Protein AF-A0A7K7KH76-F1 (afdb_monomer)

Mean predicted aligned error: 12.91 Å

Foldseek 3Di:
DLLVLQVVLQVCVVLVNQDDPDDADEDEDDPPDDPVRVVVVLVVVCVNNVHPDHPYDYDDDDDPDDDDDDPPPDPADPVHGDDPPPDDPPDDDDDPFDDDLVVLVVQLVCVVPVVSVVVCVVPDPPVRSVVSNVRSVVRSSDHCNPVPD

Nearest PDB structures (foldseek):
  3a44-assembly2_C  TM=3.968E-01  e=5.097E+00  Thermococcus kodakarensis KOD1
  6vw9-assembly1_B-2  TM=3.046E-01  e=3.979E+00  Caenorhabditis elegans

Structure (mmCIF, N/CA/C/O backbone):
data_AF-A0A7K7KH76-F1
#
_entry.id   AF-A0A7K7KH76-F1
#
loop_
_atom_site.group_PDB
_atom_site.id
_atom_site.type_symbol
_atom_site.label_atom_id
_atom_site.label_alt_id
_atom_site.label_comp_id
_atom_site.label_asym_id
_atom_site.label_entity_id
_atom_site.label_seq_id
_atom_site.pdbx_PDB_ins_code
_atom_site.Cartn_x
_atom_site.Cartn_y
_atom_site.Cartn_z
_atom_site.occupancy
_atom_site.B_iso_or_equiv
_atom_site.auth_seq_id
_atom_site.auth_comp_id
_atom_site.auth_asym_id
_atom_site.auth_atom_id
_atom_site.pdbx_PDB_model_num
ATOM 1 N N . GLY A 1 1 ? 9.527 5.572 5.227 1.00 70.75 1 GLY A N 1
ATOM 2 C CA . GLY A 1 1 ? 10.885 5.403 4.680 1.00 70.75 1 GLY A CA 1
ATOM 3 C C . GLY A 1 1 ? 10.821 4.528 3.451 1.00 70.75 1 GLY A C 1
ATOM 4 O O . GLY A 1 1 ? 10.738 5.068 2.359 1.00 70.75 1 GLY A O 1
ATOM 5 N N . ARG A 1 2 ? 10.735 3.201 3.637 1.00 77.12 2 ARG A N 1
ATOM 6 C CA . ARG A 1 2 ? 10.661 2.203 2.546 1.00 77.12 2 ARG A CA 1
ATOM 7 C C . ARG A 1 2 ? 9.631 2.534 1.469 1.00 77.12 2 ARG A C 1
ATOM 9 O O . ARG A 1 2 ? 10.006 2.666 0.319 1.00 77.12 2 ARG A O 1
ATOM 16 N N . ILE A 1 3 ? 8.373 2.751 1.859 1.00 79.75 3 ILE A N 1
ATOM 17 C CA . ILE A 1 3 ? 7.274 3.047 0.922 1.00 79.75 3 ILE A CA 1
ATOM 18 C C . ILE A 1 3 ? 7.551 4.310 0.089 1.00 79.75 3 ILE A C 1
ATOM 20 O O . ILE A 1 3 ? 7.387 4.297 -1.122 1.00 79.75 3 ILE A O 1
ATOM 24 N N . ALA A 1 4 ? 8.019 5.393 0.719 1.00 73.50 4 ALA A N 1
ATOM 25 C CA . ALA A 1 4 ? 8.328 6.638 0.013 1.00 73.50 4 ALA A CA 1
ATOM 26 C C . ALA A 1 4 ? 9.476 6.459 -0.996 1.00 73.50 4 ALA A C 1
ATOM 28 O O . ALA A 1 4 ? 9.390 6.953 -2.115 1.00 73.50 4 ALA A O 1
ATOM 29 N N . CYS A 1 5 ? 10.516 5.708 -0.617 1.00 75.06 5 CYS A N 1
ATOM 30 C CA . CYS A 1 5 ? 11.624 5.364 -1.509 1.00 75.06 5 CYS A CA 1
ATOM 31 C C . CYS A 1 5 ? 11.150 4.484 -2.679 1.00 75.06 5 CYS A C 1
ATOM 33 O O . CYS A 1 5 ? 11.418 4.797 -3.836 1.00 75.06 5 CYS A O 1
ATOM 35 N N . ALA A 1 6 ? 10.366 3.440 -2.393 1.00 76.50 6 ALA A N 1
ATOM 36 C CA . ALA A 1 6 ? 9.805 2.551 -3.405 1.00 76.50 6 ALA A CA 1
ATOM 37 C C . ALA A 1 6 ? 8.895 3.288 -4.399 1.00 76.50 6 ALA A C 1
ATOM 39 O O . ALA A 1 6 ? 8.934 2.983 -5.586 1.00 76.50 6 ALA A O 1
ATOM 40 N N . ASN A 1 7 ? 8.131 4.286 -3.942 1.00 79.19 7 ASN A N 1
ATOM 41 C CA . ASN A 1 7 ? 7.295 5.117 -4.806 1.00 79.19 7 ASN A CA 1
ATOM 42 C C . ASN A 1 7 ? 8.132 5.934 -5.805 1.00 79.19 7 ASN A C 1
ATOM 44 O O . ASN A 1 7 ? 7.846 5.914 -6.996 1.00 79.19 7 ASN A O 1
ATOM 48 N N . VAL A 1 8 ? 9.204 6.591 -5.346 1.00 74.38 8 VAL A N 1
ATOM 49 C CA . VAL A 1 8 ? 10.104 7.352 -6.236 1.00 74.38 8 VAL A CA 1
ATOM 50 C C . VAL A 1 8 ? 10.807 6.430 -7.235 1.00 74.38 8 VAL A C 1
ATOM 52 O O . VAL A 1 8 ? 10.883 6.746 -8.419 1.00 74.38 8 VAL A O 1
ATOM 55 N N . LEU A 1 9 ? 11.286 5.269 -6.781 1.00 73.88 9 LEU A N 1
ATOM 56 C CA . LEU A 1 9 ? 11.947 4.297 -7.655 1.00 73.88 9 LEU A CA 1
ATOM 57 C C . LEU A 1 9 ? 10.975 3.629 -8.639 1.00 73.88 9 LEU A C 1
ATOM 59 O O . LEU A 1 9 ? 11.393 3.228 -9.721 1.00 73.88 9 LEU A O 1
ATOM 63 N N . SER A 1 10 ? 9.685 3.526 -8.305 1.00 75.81 10 SER A N 1
ATOM 64 C CA . SER A 1 10 ? 8.693 2.921 -9.197 1.00 75.81 10 SER A CA 1
ATOM 65 C C . SER A 1 10 ? 8.520 3.688 -10.509 1.00 75.81 10 SER A C 1
ATOM 67 O O . SER A 1 10 ? 8.374 3.046 -11.546 1.00 75.81 10 SER A O 1
ATOM 69 N N . ASP A 1 11 ? 8.649 5.020 -10.489 1.00 76.25 11 ASP A N 1
ATOM 70 C CA . ASP A 1 11 ? 8.619 5.853 -11.697 1.00 76.25 11 ASP A CA 1
ATOM 71 C C . ASP A 1 11 ? 9.835 5.593 -12.602 1.00 76.25 11 ASP A C 1
ATOM 73 O O . ASP A 1 11 ? 9.712 5.609 -13.824 1.00 76.25 11 ASP A O 1
ATOM 77 N N . LEU A 1 12 ? 11.012 5.334 -12.015 1.00 71.06 12 LEU A N 1
ATOM 78 C CA . LEU A 1 12 ? 12.220 4.983 -12.771 1.00 71.06 12 LEU A CA 1
ATOM 79 C C . LEU A 1 12 ? 12.087 3.594 -13.405 1.00 71.06 12 LEU A C 1
ATOM 81 O O . LEU A 1 12 ? 12.349 3.436 -14.597 1.00 71.06 12 LEU A O 1
ATOM 85 N N . TYR A 1 13 ? 11.603 2.610 -12.640 1.00 73.88 13 TYR A N 1
ATOM 86 C CA . TYR A 1 13 ? 11.372 1.259 -13.154 1.00 73.88 13 TYR A CA 1
ATOM 87 C C . TYR A 1 13 ? 10.281 1.217 -14.229 1.00 73.88 13 TYR A C 1
ATOM 89 O O . TYR A 1 13 ? 10.409 0.461 -15.184 1.00 73.88 13 TYR A O 1
ATOM 97 N N . ALA A 1 14 ? 9.241 2.051 -14.131 1.00 70.75 14 ALA A N 1
ATOM 98 C CA . ALA A 1 14 ? 8.211 2.164 -15.168 1.00 70.75 14 ALA A CA 1
ATOM 99 C C . ALA A 1 14 ? 8.762 2.694 -16.504 1.00 70.75 14 ALA A C 1
ATOM 101 O O . ALA A 1 14 ? 8.190 2.430 -17.558 1.00 70.75 14 ALA A O 1
ATOM 102 N N . MET A 1 15 ? 9.884 3.412 -16.461 1.00 73.44 15 MET A N 1
ATOM 103 C CA . MET A 1 15 ? 10.623 3.841 -17.644 1.00 73.44 15 MET A CA 1
ATOM 104 C C . MET A 1 15 ? 11.665 2.799 -18.083 1.00 73.44 15 MET A C 1
ATOM 106 O O . MET A 1 15 ? 12.455 3.098 -18.960 1.00 73.44 15 MET A O 1
ATOM 110 N N . GLY A 1 16 ? 11.740 1.605 -17.486 1.00 66.56 16 GLY A N 1
ATOM 111 C CA . GLY A 1 16 ? 12.758 0.599 -17.825 1.00 66.56 16 GLY A CA 1
ATOM 112 C C . GLY A 1 16 ? 14.173 0.942 -17.338 1.00 66.56 16 GLY A C 1
ATOM 113 O O . GLY A 1 16 ? 15.153 0.388 -17.828 1.00 66.56 16 GLY A O 1
ATOM 114 N N . VAL A 1 17 ? 14.312 1.874 -16.387 1.00 72.38 17 VAL A N 1
ATOM 115 C CA . VAL A 1 17 ? 15.603 2.205 -15.767 1.00 72.38 17 VAL A CA 1
ATOM 116 C C . VAL A 1 17 ? 15.796 1.331 -14.531 1.00 72.38 17 VAL A C 1
ATOM 118 O O . VAL A 1 17 ? 15.119 1.518 -13.522 1.00 72.38 17 VAL A O 1
ATOM 121 N N . THR A 1 18 ? 16.719 0.372 -14.599 1.00 72.06 18 THR A N 1
ATOM 122 C CA . THR A 1 18 ? 16.935 -0.645 -13.551 1.00 72.06 18 THR A CA 1
ATOM 123 C C . THR A 1 18 ? 17.993 -0.259 -12.513 1.00 72.06 18 THR A C 1
ATOM 125 O O . THR A 1 18 ? 17.983 -0.796 -11.399 1.00 72.06 18 THR A O 1
ATOM 128 N N . GLU A 1 19 ? 18.860 0.703 -12.836 1.00 67.44 19 GLU A N 1
ATOM 129 C CA . GLU A 1 19 ? 19.937 1.196 -11.974 1.00 67.44 19 GLU A CA 1
ATOM 130 C C . GLU A 1 19 ? 19.748 2.682 -11.639 1.00 67.44 19 GLU A C 1
ATOM 132 O O . GLU A 1 19 ? 19.359 3.490 -12.479 1.00 67.44 19 GLU A O 1
ATOM 137 N N . CYS A 1 20 ? 19.999 3.042 -10.379 1.00 66.44 20 CYS A N 1
ATOM 138 C CA . CYS A 1 20 ? 19.904 4.411 -9.885 1.00 66.44 20 CYS A CA 1
ATOM 139 C C . CYS A 1 20 ? 21.152 4.721 -9.057 1.00 66.44 20 CYS A C 1
ATOM 141 O O . CYS A 1 20 ? 21.355 4.116 -8.004 1.00 66.44 20 CYS A O 1
ATOM 143 N N . ASP A 1 21 ? 21.977 5.656 -9.533 1.00 63.19 21 ASP A N 1
ATOM 144 C CA . ASP A 1 21 ? 23.254 5.991 -8.891 1.00 63.19 21 ASP A CA 1
ATOM 145 C C . ASP A 1 21 ? 23.074 6.768 -7.584 1.00 63.19 21 ASP A C 1
ATOM 147 O O . ASP A 1 21 ? 23.821 6.573 -6.629 1.00 63.19 21 ASP A O 1
ATOM 151 N N . ASN A 1 22 ? 22.091 7.674 -7.534 1.00 63.91 22 ASN A N 1
ATOM 152 C CA . ASN A 1 22 ? 21.870 8.569 -6.402 1.00 63.91 22 ASN A CA 1
ATOM 153 C C . ASN A 1 22 ? 20.380 8.849 -6.190 1.00 63.91 22 ASN A C 1
ATOM 155 O O . ASN A 1 22 ? 19.649 9.136 -7.137 1.00 63.91 22 ASN A O 1
ATOM 159 N N . VAL A 1 23 ? 19.952 8.863 -4.925 1.00 68.31 23 VAL A N 1
ATOM 160 C CA . VAL A 1 23 ? 18.589 9.232 -4.515 1.00 68.31 23 VAL A CA 1
ATOM 161 C C . VAL A 1 23 ? 18.662 10.409 -3.545 1.00 68.31 23 VAL A C 1
ATOM 163 O O . VAL A 1 23 ? 19.342 10.336 -2.523 1.00 68.31 23 VAL A O 1
ATOM 166 N N . LEU A 1 24 ? 17.939 11.491 -3.847 1.00 71.56 24 LEU A N 1
ATOM 167 C CA . LEU A 1 24 ? 17.780 12.639 -2.951 1.00 71.56 24 LEU A CA 1
ATOM 168 C C . LEU A 1 24 ? 16.463 12.520 -2.175 1.00 71.56 24 LEU A C 1
ATOM 170 O O . LEU A 1 24 ? 15.405 12.320 -2.771 1.00 71.56 24 LEU A O 1
ATOM 174 N N . MET A 1 25 ? 16.512 12.683 -0.851 1.00 68.75 25 MET A N 1
ATOM 175 C CA . MET A 1 25 ? 15.317 12.667 -0.007 1.00 68.75 25 MET A CA 1
ATOM 176 C C . MET A 1 25 ? 14.845 14.089 0.302 1.00 68.75 25 MET A C 1
ATOM 178 O O . MET A 1 25 ? 15.562 14.880 0.913 1.00 68.75 25 MET A O 1
ATOM 182 N N . LEU A 1 26 ? 13.598 14.384 -0.063 1.00 74.06 26 LEU A N 1
ATOM 183 C CA . LEU A 1 26 ? 12.893 15.589 0.365 1.00 74.06 26 LEU A CA 1
ATOM 184 C C . LEU A 1 26 ? 12.045 15.262 1.596 1.00 74.06 26 LEU A C 1
ATOM 186 O O . LEU A 1 26 ? 11.217 14.350 1.561 1.00 74.06 26 LEU A O 1
ATOM 190 N N . LEU A 1 27 ? 12.263 16.000 2.685 1.00 71.81 27 LEU A N 1
ATOM 191 C CA . LEU A 1 27 ? 11.593 15.782 3.962 1.00 71.81 27 LEU A CA 1
ATOM 192 C C . LEU A 1 27 ? 10.918 17.076 4.422 1.00 71.81 27 LEU A C 1
ATOM 194 O O . LEU A 1 27 ? 11.562 18.115 4.536 1.00 71.81 27 LEU A O 1
ATOM 198 N N . SER A 1 28 ? 9.626 17.001 4.727 1.00 74.75 28 SER A N 1
ATOM 199 C CA . SER A 1 28 ? 8.886 18.093 5.362 1.00 74.75 28 SER A CA 1
ATOM 200 C C . SER A 1 28 ? 8.515 17.690 6.780 1.00 74.75 28 SER A C 1
ATOM 202 O O . SER A 1 28 ? 8.001 16.597 7.013 1.00 74.75 28 SER A O 1
ATOM 204 N N . VAL A 1 29 ? 8.785 18.580 7.729 1.00 74.00 29 VAL A N 1
ATOM 205 C CA . VAL A 1 29 ? 8.642 18.317 9.161 1.00 74.00 29 VAL A CA 1
ATOM 206 C C . VAL A 1 29 ? 7.391 19.003 9.700 1.00 74.00 29 VAL A C 1
ATOM 208 O O . VAL A 1 29 ? 7.114 20.158 9.375 1.00 74.00 29 VAL A O 1
ATOM 211 N N . SER A 1 30 ? 6.636 18.305 10.551 1.00 78.00 30 SER A N 1
ATOM 212 C CA . SER A 1 30 ? 5.496 18.897 11.255 1.00 78.00 30 SER A CA 1
ATOM 213 C C . SER A 1 30 ? 5.968 19.836 12.363 1.00 78.00 30 SER A C 1
ATOM 215 O O . SER A 1 30 ? 6.697 19.422 13.257 1.00 78.00 30 SER A O 1
ATOM 217 N N . GLN A 1 31 ? 5.462 21.071 12.371 1.00 76.31 31 GLN A N 1
ATOM 218 C CA . GLN A 1 31 ? 5.724 22.057 13.434 1.00 76.31 31 GLN A CA 1
ATOM 219 C C . GLN A 1 31 ? 5.139 21.660 14.800 1.00 76.31 31 GLN A C 1
ATOM 221 O O . GLN A 1 31 ? 5.422 22.299 15.804 1.00 76.31 31 GLN A O 1
ATOM 226 N N . ARG A 1 32 ? 4.286 20.628 14.840 1.00 79.12 32 ARG A N 1
ATOM 227 C CA . ARG A 1 32 ? 3.682 20.102 16.074 1.00 79.12 32 ARG A CA 1
ATOM 228 C C . ARG A 1 32 ? 4.490 18.955 16.693 1.00 79.12 32 ARG A C 1
ATOM 230 O O . ARG A 1 32 ? 4.042 18.369 17.672 1.00 79.12 32 ARG A O 1
ATOM 237 N N . MET A 1 33 ? 5.622 18.589 16.093 1.00 73.44 33 MET A N 1
ATOM 238 C CA . MET A 1 33 ? 6.520 17.544 16.586 1.00 73.44 33 MET A CA 1
ATOM 239 C C . MET A 1 33 ? 7.583 18.164 17.504 1.00 73.44 33 MET A C 1
ATOM 241 O O . MET A 1 33 ? 8.056 19.261 17.226 1.00 73.44 33 MET A O 1
ATOM 245 N N . SER A 1 34 ? 7.949 17.482 18.592 1.00 79.62 34 SER A N 1
ATOM 246 C CA . SER A 1 34 ? 9.049 17.910 19.466 1.00 79.62 34 SER A CA 1
ATOM 247 C C . SER A 1 34 ? 10.414 17.662 18.816 1.00 79.62 34 SER A C 1
ATOM 249 O O . SER A 1 34 ? 10.549 16.765 17.981 1.00 79.62 34 SER A O 1
ATOM 251 N N . ASP A 1 35 ? 11.443 18.399 19.241 1.00 75.00 35 ASP A N 1
ATOM 252 C CA . ASP A 1 35 ? 12.807 18.277 18.698 1.00 75.00 35 ASP A CA 1
ATOM 253 C C . ASP A 1 35 ? 13.400 16.865 18.878 1.00 75.00 35 ASP A C 1
ATOM 255 O O . ASP A 1 35 ? 14.060 16.330 17.987 1.00 75.00 35 ASP A O 1
ATOM 259 N N . GLU A 1 36 ? 13.102 16.209 20.002 1.00 75.06 36 GLU A N 1
ATOM 260 C CA . GLU A 1 36 ? 13.515 14.824 20.269 1.00 75.06 36 GLU A CA 1
ATOM 261 C C . GLU A 1 36 ? 12.790 13.816 19.354 1.00 75.06 36 GLU A C 1
ATOM 263 O O . GLU A 1 36 ? 13.388 12.869 18.824 1.00 75.06 36 GLU A O 1
ATOM 268 N N . GLY A 1 37 ? 11.499 14.060 19.097 1.00 71.81 37 GLY A N 1
ATOM 269 C CA . GLY A 1 37 ? 10.705 13.281 18.149 1.00 71.81 37 GLY A CA 1
ATOM 270 C C . GLY A 1 37 ? 11.182 13.467 16.710 1.00 71.81 37 GLY A C 1
ATOM 271 O O . GLY A 1 37 ? 11.181 12.511 15.935 1.00 71.81 37 GLY A O 1
ATOM 272 N N . LEU A 1 38 ? 11.659 14.666 16.372 1.00 73.88 38 LEU A N 1
ATOM 273 C CA . LEU A 1 38 ? 12.130 15.014 15.040 1.00 73.88 38 LEU A CA 1
ATOM 274 C C . LEU A 1 38 ? 13.383 14.231 14.637 1.00 73.88 38 LEU A C 1
ATOM 276 O O . LEU A 1 38 ? 13.410 13.628 13.559 1.00 73.88 38 LEU A O 1
ATOM 280 N N . GLY A 1 39 ? 14.399 14.205 15.503 1.00 72.75 39 GLY A N 1
ATOM 281 C CA . GLY A 1 39 ? 15.633 13.460 15.241 1.00 72.75 39 GLY A CA 1
ATOM 282 C C . GLY A 1 39 ? 15.365 11.964 15.065 1.00 72.75 39 GLY A C 1
ATOM 283 O O . GLY A 1 39 ? 15.822 11.346 14.099 1.00 72.75 39 GLY A O 1
ATOM 284 N N . THR A 1 40 ? 14.538 11.400 15.947 1.00 77.00 40 THR A N 1
ATOM 285 C CA . THR A 1 40 ? 14.149 9.983 15.911 1.00 77.00 40 THR A CA 1
ATOM 286 C C . THR A 1 40 ? 13.339 9.643 14.657 1.00 77.00 40 THR A C 1
ATOM 288 O O . THR A 1 40 ? 13.594 8.630 13.998 1.00 77.00 40 THR A O 1
ATOM 291 N N . TRP A 1 41 ? 12.392 10.506 14.280 1.00 77.06 41 TRP A N 1
ATOM 292 C CA . TRP A 1 41 ? 11.546 10.331 13.100 1.00 77.06 41 TRP A CA 1
ATOM 293 C C . TRP A 1 41 ? 12.339 10.430 11.792 1.00 77.06 41 TRP A C 1
ATOM 295 O O . TRP A 1 41 ? 12.237 9.539 10.942 1.00 77.06 41 TRP A O 1
ATOM 305 N N . GLY A 1 42 ? 13.170 11.467 11.644 1.00 73.56 42 GLY A N 1
ATOM 306 C CA . GLY A 1 42 ? 14.005 11.664 10.457 1.00 73.56 42 GLY A CA 1
ATOM 307 C C . GLY A 1 42 ? 14.986 10.509 10.252 1.00 73.56 42 GLY A C 1
ATOM 308 O O . GLY A 1 42 ? 15.091 9.961 9.152 1.00 73.56 42 GLY A O 1
ATOM 309 N N . TRP A 1 43 ? 15.628 10.063 11.334 1.00 73.75 43 TRP A N 1
ATOM 310 C CA . TRP A 1 43 ? 16.501 8.891 11.325 1.00 73.75 43 TRP A CA 1
ATOM 311 C C . TRP A 1 43 ? 15.766 7.604 10.933 1.00 73.75 43 TRP A C 1
ATOM 313 O O . TRP A 1 43 ? 16.239 6.853 10.076 1.00 73.75 43 TRP A O 1
ATOM 323 N N . GLY A 1 44 ? 14.590 7.356 11.516 1.00 76.19 44 GLY A N 1
ATOM 324 C CA . GLY A 1 44 ? 13.767 6.190 11.192 1.00 76.19 44 GLY A CA 1
ATOM 325 C C . GLY A 1 44 ? 13.339 6.160 9.722 1.00 76.19 44 GLY A C 1
ATOM 326 O O . GLY A 1 44 ? 13.377 5.107 9.076 1.00 76.19 44 GLY A O 1
ATOM 327 N N . LEU A 1 45 ? 12.989 7.316 9.151 1.00 77.06 45 LEU A N 1
ATOM 328 C CA . LEU A 1 45 ? 12.656 7.434 7.732 1.00 77.06 45 LEU A CA 1
ATOM 329 C C . LEU A 1 45 ? 13.856 7.182 6.819 1.00 77.06 45 LEU A C 1
ATOM 331 O O . LEU A 1 45 ? 13.696 6.441 5.843 1.00 77.06 45 LEU A O 1
ATOM 335 N N . GLY A 1 46 ? 15.019 7.738 7.161 1.00 72.44 46 GLY A N 1
ATOM 336 C CA . GLY A 1 46 ? 16.276 7.549 6.437 1.00 72.44 46 GLY A CA 1
ATOM 337 C C . GLY A 1 46 ? 16.729 6.097 6.400 1.00 72.44 46 GLY A C 1
ATOM 338 O O . GLY A 1 46 ? 16.895 5.524 5.321 1.00 72.44 46 GLY A O 1
ATOM 339 N N . LYS A 1 47 ? 16.789 5.457 7.576 1.00 77.06 47 LYS A N 1
ATOM 340 C CA . LYS A 1 47 ? 17.040 4.012 7.699 1.00 77.06 47 LYS A CA 1
ATOM 341 C C . LYS A 1 47 ? 16.042 3.192 6.898 1.00 77.06 47 LYS A C 1
ATOM 343 O O . LYS A 1 47 ? 16.418 2.249 6.208 1.00 77.06 47 LYS A O 1
ATOM 348 N N . GLY A 1 48 ? 14.762 3.555 6.974 1.00 69.50 48 GLY A N 1
ATOM 349 C CA . GLY A 1 48 ? 13.722 2.914 6.188 1.00 69.50 48 GLY A CA 1
ATOM 350 C C . GLY A 1 48 ? 13.979 3.028 4.684 1.00 69.50 48 GLY A C 1
ATOM 351 O O . GLY A 1 48 ? 13.760 2.065 3.973 1.00 69.50 48 GLY A O 1
ATOM 352 N N . ALA A 1 49 ? 14.451 4.162 4.179 1.00 65.44 49 ALA A N 1
ATOM 353 C CA . ALA A 1 49 ? 14.748 4.323 2.755 1.00 65.44 49 ALA A CA 1
ATOM 354 C C . ALA A 1 49 ? 16.049 3.636 2.297 1.00 65.44 49 ALA A C 1
ATOM 356 O O . ALA A 1 49 ? 16.331 3.650 1.104 1.00 65.44 49 ALA A O 1
ATOM 357 N N . GLY A 1 50 ? 16.823 3.038 3.212 1.00 63.84 50 GLY A N 1
ATOM 358 C CA . GLY A 1 50 ? 18.119 2.429 2.898 1.00 63.84 50 GLY A CA 1
ATOM 359 C C . GLY A 1 50 ? 19.245 3.447 2.695 1.00 63.84 50 GLY A C 1
ATOM 360 O O . GLY A 1 50 ? 20.295 3.088 2.173 1.00 63.84 50 GLY A O 1
ATOM 361 N N . LEU A 1 51 ? 19.044 4.705 3.101 1.00 59.72 51 LEU A N 1
ATOM 362 C CA . LEU A 1 51 ? 20.052 5.756 2.984 1.00 59.72 51 LEU A CA 1
ATOM 363 C C . LEU A 1 51 ? 21.036 5.675 4.155 1.00 59.72 51 LEU A C 1
ATOM 365 O O . LEU A 1 51 ? 20.635 5.674 5.320 1.00 59.72 51 LEU A O 1
ATOM 369 N N . THR A 1 52 ? 22.330 5.629 3.839 1.00 50.97 52 THR A N 1
ATOM 370 C CA . THR A 1 52 ? 23.427 5.660 4.820 1.00 50.97 52 THR A CA 1
ATOM 371 C C . THR A 1 52 ? 23.842 7.087 5.183 1.00 50.97 52 THR A C 1
ATOM 373 O O . THR A 1 52 ? 24.301 7.309 6.299 1.00 50.97 52 THR A O 1
ATOM 376 N N . ASN A 1 53 ? 23.608 8.054 4.287 1.00 44.72 53 ASN A N 1
ATOM 377 C CA . ASN A 1 53 ? 23.818 9.485 4.505 1.00 44.72 53 ASN A CA 1
ATOM 378 C C . ASN A 1 53 ? 22.545 10.270 4.158 1.00 44.72 53 ASN A C 1
ATOM 380 O O . ASN A 1 53 ? 22.060 10.229 3.029 1.00 44.72 53 ASN A O 1
ATOM 384 N N . MET A 1 54 ? 22.005 10.998 5.136 1.00 44.59 54 MET A N 1
ATOM 385 C CA . MET A 1 54 ? 20.817 11.839 4.971 1.00 44.59 54 MET A CA 1
ATOM 386 C C . MET A 1 54 ? 21.228 13.245 4.524 1.00 44.59 54 MET A C 1
ATOM 388 O O . MET A 1 54 ? 21.496 14.111 5.351 1.00 44.59 54 MET A O 1
ATOM 392 N N . GLY A 1 55 ? 21.272 13.483 3.214 1.00 43.03 55 GLY A N 1
ATOM 393 C CA . GLY A 1 55 ? 21.302 14.836 2.653 1.00 43.03 55 GLY A CA 1
ATOM 394 C C . GLY A 1 55 ? 19.876 15.359 2.501 1.00 43.03 55 GLY A C 1
ATOM 395 O O . GLY A 1 55 ? 19.258 15.143 1.464 1.00 43.03 55 GLY A O 1
ATOM 396 N N . GLY A 1 56 ? 19.321 15.975 3.545 1.00 42.06 56 GLY A N 1
ATOM 397 C CA . GLY A 1 56 ? 17.979 16.561 3.508 1.00 42.06 56 GLY A CA 1
ATOM 398 C C . GLY A 1 56 ? 18.030 18.056 3.206 1.00 42.06 56 GLY A C 1
ATOM 399 O O . GLY A 1 56 ? 18.695 18.806 3.917 1.00 42.06 56 GLY A O 1
ATOM 400 N N . VAL A 1 57 ? 17.303 18.508 2.184 1.00 37.66 57 VAL A N 1
ATOM 401 C CA . VAL A 1 57 ? 16.974 19.933 2.037 1.00 37.66 57 VAL A CA 1
ATOM 402 C C . VAL A 1 57 ? 15.806 20.234 2.978 1.00 37.66 57 VAL A C 1
ATOM 404 O O . VAL A 1 57 ? 14.716 19.689 2.811 1.00 37.66 57 VAL A O 1
ATOM 407 N N . TYR A 1 58 ? 16.042 21.080 3.983 1.00 38.28 58 TYR A N 1
ATOM 408 C CA . TYR A 1 58 ? 15.030 21.506 4.952 1.00 38.28 58 TYR A CA 1
ATOM 409 C C . TYR A 1 58 ? 14.213 22.671 4.384 1.00 38.28 58 TYR A C 1
ATOM 411 O O . TYR A 1 58 ? 14.669 23.812 4.358 1.00 38.28 58 TYR A O 1
ATOM 419 N N . GLY A 1 59 ? 12.992 22.385 3.931 1.00 38.81 59 GLY A N 1
ATOM 420 C CA . GLY A 1 59 ? 12.007 23.409 3.582 1.00 38.81 59 GLY A CA 1
ATOM 421 C C . GLY A 1 59 ? 11.109 23.732 4.776 1.00 38.81 59 GLY A C 1
ATOM 422 O O . GLY A 1 59 ? 10.266 22.917 5.152 1.00 38.81 59 GLY A O 1
ATOM 423 N N . HIS A 1 60 ? 11.266 24.914 5.375 1.00 33.84 60 HIS A N 1
ATOM 424 C CA . HIS A 1 60 ? 10.318 25.441 6.359 1.00 33.84 60 HIS A CA 1
ATOM 425 C C . HIS A 1 60 ? 9.099 26.051 5.645 1.00 33.84 60 HIS A C 1
ATOM 427 O O . HIS A 1 60 ? 9.221 27.098 5.018 1.00 33.84 60 HIS A O 1
ATOM 433 N N . GLY A 1 61 ? 7.915 25.450 5.813 1.00 31.03 61 GLY A N 1
ATOM 434 C CA . GLY A 1 61 ? 6.634 26.152 5.649 1.00 31.03 61 GLY A CA 1
ATOM 435 C C . GLY A 1 61 ? 5.610 25.526 4.693 1.00 31.03 61 GLY A C 1
ATOM 436 O O . GLY A 1 61 ? 5.875 25.347 3.515 1.00 31.03 61 GLY A O 1
ATOM 437 N N . GLY A 1 62 ? 4.414 25.269 5.241 1.00 31.67 62 GLY A N 1
ATOM 438 C CA . GLY A 1 62 ? 3.105 25.584 4.647 1.00 31.67 62 GLY A CA 1
ATOM 439 C C . GLY A 1 62 ? 2.694 24.950 3.312 1.00 31.67 62 GLY A C 1
ATOM 440 O O . GLY A 1 62 ? 3.077 25.427 2.257 1.00 31.67 62 GLY A O 1
ATOM 441 N N . GLY A 1 63 ? 1.752 23.999 3.371 1.00 30.92 63 GLY A N 1
ATOM 442 C CA . GLY A 1 63 ? 0.852 23.664 2.258 1.00 30.92 63 GLY A CA 1
ATOM 443 C C . GLY A 1 63 ? 1.446 22.758 1.178 1.00 30.92 63 GLY A C 1
ATOM 444 O O . GLY A 1 63 ? 2.051 23.219 0.219 1.00 30.92 63 GLY A O 1
ATOM 445 N N . VAL A 1 64 ? 1.186 21.450 1.269 1.00 34.50 64 VAL A N 1
ATOM 446 C CA . VAL A 1 64 ? 1.497 20.494 0.192 1.00 34.50 64 VAL A CA 1
ATOM 447 C C . VAL A 1 64 ? 0.409 20.570 -0.879 1.00 34.50 64 VAL A C 1
ATOM 449 O O . VAL A 1 64 ? -0.432 19.689 -0.967 1.00 34.50 64 VAL A O 1
ATOM 452 N N . TRP A 1 65 ? 0.415 21.645 -1.665 1.00 33.06 65 TRP A N 1
ATOM 453 C CA . TRP A 1 65 ? -0.159 21.691 -3.013 1.00 33.06 65 TRP A CA 1
ATOM 454 C C . TRP A 1 65 ? 0.665 22.676 -3.844 1.00 33.06 65 TRP A C 1
ATOM 456 O O . TRP A 1 65 ? 0.323 23.844 -3.986 1.00 33.06 65 TRP A O 1
ATOM 466 N N . GLY A 1 66 ? 1.786 22.189 -4.373 1.00 28.83 66 GLY A N 1
ATOM 467 C CA . GLY A 1 66 ? 2.625 22.909 -5.325 1.00 28.83 66 GLY A CA 1
ATOM 468 C C . GLY A 1 66 ? 2.956 21.997 -6.495 1.00 28.83 66 GLY A C 1
ATOM 469 O O . GLY A 1 66 ? 3.944 21.272 -6.463 1.00 28.83 66 GLY A O 1
ATOM 470 N N . HIS A 1 67 ? 2.103 22.005 -7.520 1.00 42.31 67 HIS A N 1
ATOM 471 C CA . HIS A 1 67 ? 2.502 21.580 -8.858 1.00 42.31 67 HIS A CA 1
ATOM 472 C C . HIS A 1 67 ? 3.517 22.607 -9.373 1.00 42.31 67 HIS A C 1
ATOM 474 O O . HIS A 1 67 ? 3.145 23.752 -9.616 1.00 42.31 67 HIS A O 1
ATOM 480 N N . GLY A 1 68 ? 4.785 22.229 -9.534 1.00 33.12 68 GLY A N 1
ATOM 481 C CA . GLY A 1 68 ? 5.759 23.130 -10.147 1.00 33.12 68 GLY A CA 1
ATOM 482 C C . GLY A 1 68 ? 7.209 22.694 -9.990 1.00 33.12 68 GLY A C 1
ATOM 483 O O . GLY A 1 68 ? 7.801 22.887 -8.938 1.00 33.12 68 GLY A O 1
ATOM 484 N N . GLY A 1 69 ? 7.783 22.182 -11.082 1.00 31.78 69 GLY A N 1
ATOM 485 C CA . GLY A 1 69 ? 9.229 22.161 -11.308 1.00 31.78 69 GLY A CA 1
ATOM 486 C C . GLY A 1 69 ? 9.948 20.884 -10.878 1.00 31.78 69 GLY A C 1
ATOM 487 O O . GLY A 1 69 ? 10.546 20.827 -9.812 1.00 31.78 69 GLY A O 1
ATOM 488 N N . ARG A 1 70 ? 9.980 19.878 -11.761 1.00 37.59 70 ARG A N 1
ATOM 489 C CA . ARG A 1 70 ? 11.042 18.859 -11.753 1.00 37.59 70 ARG A CA 1
ATOM 490 C C . ARG A 1 70 ? 12.368 19.527 -12.156 1.00 37.59 70 ARG A C 1
ATOM 492 O O . ARG A 1 70 ? 12.409 20.113 -13.235 1.00 37.59 70 ARG A O 1
ATOM 499 N N . PRO A 1 71 ? 13.476 19.300 -11.433 1.00 39.47 71 PRO A N 1
ATOM 500 C CA . PRO A 1 71 ? 14.777 19.159 -12.061 1.00 39.47 71 PRO A CA 1
ATOM 501 C C . PRO A 1 71 ? 15.216 17.706 -11.867 1.00 39.47 71 PRO A C 1
ATOM 503 O O . PRO A 1 71 ? 16.052 17.384 -11.033 1.00 39.47 71 PRO A O 1
ATOM 506 N N . GLY A 1 72 ? 14.578 16.804 -12.611 1.00 38.12 72 GLY A N 1
ATOM 507 C CA . GLY A 1 72 ? 15.006 15.414 -12.738 1.00 38.12 72 GLY A CA 1
ATOM 508 C C . GLY A 1 72 ? 15.733 15.247 -14.062 1.00 38.12 72 GLY A C 1
ATOM 509 O O . GLY A 1 72 ? 15.182 14.656 -14.985 1.00 38.12 72 GLY A O 1
ATOM 510 N N . ALA A 1 73 ? 16.919 15.838 -14.197 1.00 34.38 73 ALA A N 1
ATOM 511 C CA . ALA A 1 73 ? 17.793 15.528 -15.319 1.00 34.38 73 ALA A CA 1
ATOM 512 C C . ALA A 1 73 ? 18.516 14.213 -14.999 1.00 34.38 73 ALA A C 1
ATOM 514 O O . ALA A 1 73 ? 19.599 14.217 -14.421 1.00 34.38 73 ALA A O 1
ATOM 515 N N . CYS A 1 74 ? 17.897 13.081 -15.346 1.00 42.25 74 CYS A N 1
ATOM 516 C CA . CYS A 1 74 ? 18.661 11.859 -15.568 1.00 42.25 74 CYS A CA 1
ATOM 517 C C . CYS A 1 74 ? 19.509 12.096 -16.828 1.00 42.25 74 CYS A C 1
ATOM 519 O O . CYS A 1 74 ? 18.924 12.406 -17.873 1.00 42.25 74 CYS A O 1
ATOM 521 N N . PRO A 1 75 ? 20.850 11.995 -16.775 1.00 42.56 75 PRO A N 1
ATOM 522 C CA . PRO A 1 75 ? 21.632 11.931 -17.999 1.00 42.56 75 PRO A CA 1
ATOM 523 C C . PRO A 1 75 ? 21.101 10.749 -18.809 1.00 42.56 75 PRO A C 1
ATOM 525 O O . PRO A 1 75 ? 20.926 9.653 -18.283 1.00 42.56 75 PRO A O 1
ATOM 528 N N . THR A 1 76 ? 20.744 11.006 -20.063 1.00 43.44 76 THR A N 1
ATOM 529 C CA . THR A 1 76 ? 20.216 10.016 -21.003 1.00 43.44 76 THR A CA 1
ATOM 530 C C . THR A 1 76 ? 21.118 8.784 -21.026 1.00 43.44 76 THR A C 1
ATOM 532 O O . THR A 1 76 ? 22.200 8.825 -21.612 1.00 43.44 76 THR A O 1
ATOM 535 N N . LEU A 1 77 ? 20.674 7.696 -20.388 1.00 44.00 77 LEU A N 1
ATOM 536 C CA . LEU A 1 77 ? 21.231 6.365 -20.603 1.00 44.00 77 LEU A CA 1
ATOM 537 C C . LEU A 1 77 ? 21.094 6.052 -22.098 1.00 44.00 77 LEU A C 1
ATOM 539 O O . LEU A 1 77 ? 20.055 6.320 -22.706 1.00 44.00 77 LEU A O 1
ATOM 543 N N . THR A 1 78 ? 22.177 5.570 -22.704 1.00 41.88 78 THR A N 1
ATOM 544 C CA . THR A 1 78 ? 22.187 5.075 -24.082 1.00 41.88 78 THR A CA 1
ATOM 545 C C . THR A 1 78 ? 22.407 3.562 -24.035 1.00 41.88 78 THR A C 1
ATOM 547 O O . THR A 1 78 ? 23.388 3.131 -23.430 1.00 41.88 78 THR A O 1
ATOM 550 N N . PRO A 1 79 ? 21.522 2.748 -24.643 1.00 51.56 79 PRO A N 1
ATOM 551 C CA . PRO A 1 79 ? 20.323 3.137 -25.393 1.00 51.56 79 PRO A CA 1
ATOM 552 C C . PRO A 1 79 ? 19.224 3.735 -24.499 1.00 51.56 79 PRO A C 1
ATOM 554 O O . PRO A 1 79 ? 19.140 3.439 -23.311 1.00 51.56 79 PRO A O 1
ATOM 557 N N . ALA A 1 80 ? 18.412 4.618 -25.089 1.00 56.59 80 ALA A N 1
ATOM 558 C CA . ALA A 1 80 ? 17.329 5.283 -24.378 1.00 56.59 80 ALA A CA 1
ATOM 559 C C . ALA A 1 80 ? 16.309 4.251 -23.865 1.00 56.59 80 ALA A C 1
ATOM 561 O O . ALA A 1 80 ? 16.004 3.304 -24.596 1.00 56.59 80 ALA A O 1
ATOM 562 N N . PRO A 1 81 ? 15.763 4.441 -22.653 1.00 60.34 81 PRO A N 1
ATOM 563 C CA . PRO A 1 81 ? 14.722 3.572 -22.126 1.00 60.34 81 PRO A CA 1
ATOM 564 C C . PRO A 1 81 ? 13.524 3.444 -23.087 1.00 60.34 81 PRO A C 1
ATOM 566 O O . PRO A 1 81 ? 13.198 4.420 -23.779 1.00 60.34 81 PRO A O 1
ATOM 569 N N . PRO A 1 82 ? 12.852 2.276 -23.135 1.00 63.41 82 PRO A N 1
ATOM 570 C CA . PRO A 1 82 ? 11.669 2.081 -23.966 1.00 63.41 82 PRO A CA 1
ATOM 571 C C . PRO A 1 82 ? 10.583 3.099 -23.594 1.00 63.41 82 PRO A C 1
ATOM 573 O O . PRO A 1 82 ? 10.289 3.328 -22.421 1.00 63.41 82 PRO A O 1
ATOM 576 N N . ARG A 1 83 ? 9.999 3.753 -24.605 1.00 68.31 83 ARG A N 1
ATOM 577 C CA . ARG A 1 83 ? 8.922 4.725 -24.390 1.00 68.31 83 ARG A CA 1
ATOM 578 C C . ARG A 1 83 ? 7.591 3.997 -24.162 1.00 68.31 83 ARG A C 1
ATOM 580 O O . ARG A 1 83 ? 7.309 3.026 -24.861 1.00 68.31 83 ARG A O 1
ATOM 587 N N . PRO A 1 84 ? 6.746 4.465 -23.227 1.00 67.31 84 PRO A N 1
ATOM 588 C CA . PRO A 1 84 ? 5.463 3.836 -22.911 1.00 67.31 84 PRO A CA 1
ATOM 589 C C . PRO A 1 84 ? 4.354 4.205 -23.920 1.00 67.31 84 PRO A C 1
ATOM 591 O O . PRO A 1 84 ? 3.238 4.534 -23.528 1.00 67.31 84 PRO A O 1
ATOM 594 N N . ASP A 1 85 ? 4.652 4.203 -25.221 1.00 77.38 85 ASP A N 1
ATOM 595 C CA . ASP A 1 85 ? 3.752 4.644 -26.303 1.00 77.38 85 ASP A CA 1
ATOM 596 C C . ASP A 1 85 ? 3.524 3.582 -27.396 1.00 77.38 85 ASP A C 1
ATOM 598 O O . ASP A 1 85 ? 2.837 3.840 -28.381 1.00 77.38 85 ASP A O 1
ATOM 602 N N . SER A 1 86 ? 4.064 2.375 -27.214 1.00 77.56 86 SER A N 1
ATOM 603 C CA . SER A 1 86 ? 4.114 1.330 -28.249 1.00 77.56 86 SER A CA 1
ATOM 604 C C . SER A 1 86 ? 3.044 0.232 -28.114 1.00 77.56 86 SER A C 1
ATOM 606 O O . SER A 1 86 ? 3.204 -0.839 -28.690 1.00 77.56 86 SER A O 1
ATOM 608 N N . ALA A 1 87 ? 1.963 0.471 -27.361 1.00 83.38 87 ALA A N 1
ATOM 609 C CA . ALA A 1 87 ? 0.886 -0.509 -27.187 1.00 83.38 87 ALA A CA 1
ATOM 610 C C . ALA A 1 87 ? 0.025 -0.643 -28.458 1.00 83.38 87 ALA A C 1
ATOM 612 O O . ALA A 1 87 ? -0.420 0.363 -29.023 1.00 83.38 87 ALA A O 1
ATOM 613 N N . VAL A 1 88 ? -0.253 -1.876 -28.884 1.00 86.31 88 VAL A N 1
ATOM 614 C CA . VAL A 1 88 ? -1.043 -2.190 -30.086 1.00 86.31 88 VAL A CA 1
ATOM 615 C C . VAL A 1 88 ? -2.327 -2.961 -29.747 1.00 86.31 88 VAL A C 1
ATOM 617 O O . VAL A 1 88 ? -2.392 -3.670 -28.741 1.00 86.31 88 VAL A O 1
ATOM 620 N N . PRO A 1 89 ? -3.391 -2.857 -30.572 1.00 86.25 89 PRO A N 1
ATOM 621 C CA . PRO A 1 89 ? -4.584 -3.679 -30.392 1.00 86.25 89 PRO A CA 1
ATOM 622 C C . PRO A 1 89 ? -4.234 -5.173 -30.417 1.00 86.25 89 PRO A C 1
ATOM 624 O O . PR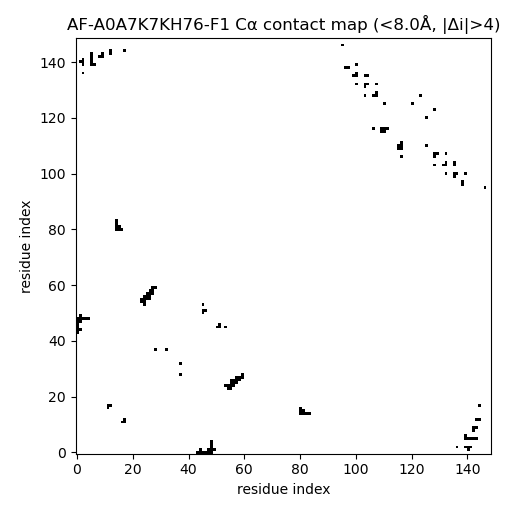O A 1 89 ? -3.717 -5.673 -31.413 1.00 86.25 89 PRO A O 1
ATOM 627 N N . GLY A 1 90 ? -4.539 -5.875 -29.326 1.00 91.00 90 GLY A N 1
ATOM 628 C CA . GLY A 1 90 ? -4.148 -7.273 -29.112 1.00 91.00 90 GLY A CA 1
ATOM 629 C C . GLY A 1 90 ? -3.237 -7.474 -27.899 1.00 91.00 90 GLY A C 1
ATOM 630 O O . GLY A 1 90 ? -3.154 -8.596 -27.404 1.00 91.00 90 GLY A O 1
ATOM 631 N N . ASP A 1 91 ? -2.627 -6.404 -27.383 1.00 88.81 91 ASP A N 1
ATOM 632 C CA . ASP A 1 91 ? -1.811 -6.453 -26.169 1.00 88.81 91 ASP A CA 1
ATOM 633 C C . ASP A 1 91 ? -2.649 -6.691 -24.904 1.00 88.81 91 ASP A C 1
ATOM 635 O O . ASP A 1 91 ? -3.829 -6.333 -24.817 1.00 88.81 91 ASP A O 1
ATOM 639 N N . VAL A 1 92 ? -2.010 -7.281 -23.891 1.00 88.62 92 VAL A N 1
ATOM 640 C CA . VAL A 1 92 ? -2.619 -7.595 -22.594 1.00 88.62 92 VAL A CA 1
ATOM 641 C C . VAL A 1 92 ? -2.105 -6.665 -21.499 1.00 88.62 92 VAL A C 1
ATOM 643 O O . VAL A 1 92 ? -0.921 -6.344 -21.432 1.00 88.62 92 VAL A O 1
ATOM 646 N N . LEU A 1 93 ? -3.001 -6.249 -20.603 1.00 86.50 93 LEU A N 1
ATOM 647 C CA . LEU A 1 93 ? -2.647 -5.448 -19.432 1.00 86.50 93 LEU A CA 1
ATOM 648 C C . LEU A 1 93 ? -2.287 -6.366 -18.262 1.00 86.50 93 LEU A C 1
ATOM 650 O O . LEU A 1 93 ? -3.116 -7.161 -17.817 1.00 86.50 93 LEU A O 1
ATOM 654 N N . VAL A 1 94 ? -1.068 -6.224 -17.737 1.00 86.19 94 VAL A N 1
ATOM 655 C CA . VAL A 1 94 ? -0.582 -6.982 -16.576 1.00 86.19 94 VAL A CA 1
ATOM 656 C C . VAL A 1 94 ? -0.426 -6.048 -15.381 1.00 86.19 94 VAL A C 1
ATOM 658 O 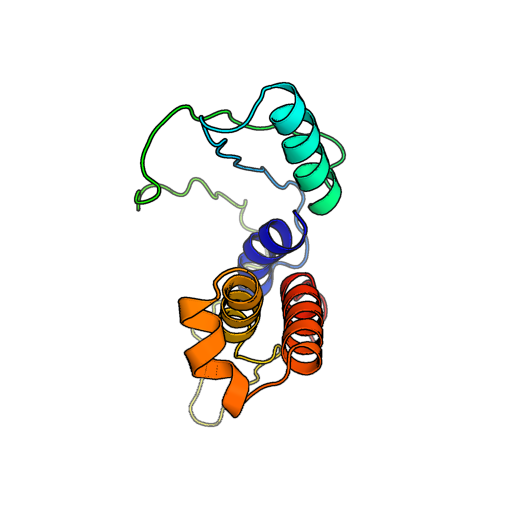O . VAL A 1 94 ? 0.285 -5.047 -15.441 1.00 86.19 94 VAL A O 1
ATOM 661 N N . LEU A 1 95 ? -1.085 -6.392 -14.274 1.00 83.25 95 LEU A N 1
ATOM 662 C CA . LEU A 1 95 ? -0.965 -5.691 -13.000 1.00 83.25 95 LEU A CA 1
ATOM 663 C C . LEU A 1 95 ? -0.060 -6.506 -12.067 1.00 83.25 95 LEU A C 1
ATOM 665 O O . LEU A 1 95 ? -0.384 -7.639 -11.725 1.00 83.25 95 LEU A O 1
ATOM 669 N N . THR A 1 96 ? 1.065 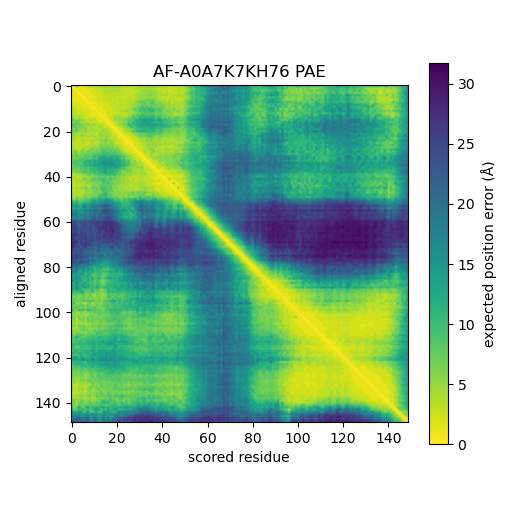-5.936 -11.637 1.00 81.69 96 THR A N 1
ATOM 670 C CA . THR A 1 96 ? 2.063 -6.650 -10.815 1.00 81.69 96 THR A CA 1
ATOM 671 C C . THR A 1 96 ? 1.836 -6.515 -9.306 1.00 81.69 96 THR A C 1
ATOM 673 O O . THR A 1 96 ? 2.495 -7.197 -8.524 1.00 81.69 96 THR A O 1
ATOM 676 N N . LYS A 1 97 ? 0.902 -5.654 -8.876 1.00 81.19 97 LYS A N 1
ATOM 677 C CA . LYS A 1 97 ? 0.552 -5.429 -7.464 1.00 81.19 97 LYS A CA 1
ATOM 678 C C . LYS A 1 97 ? -0.960 -5.355 -7.267 1.00 81.19 97 LYS A C 1
ATOM 680 O O . LYS A 1 97 ? -1.629 -4.755 -8.102 1.00 81.19 97 LYS A O 1
ATOM 685 N N . PRO A 1 98 ? -1.507 -5.892 -6.162 1.00 81.75 98 PRO A N 1
ATOM 686 C CA . PRO A 1 98 ? -2.938 -5.826 -5.885 1.00 81.75 98 PRO A CA 1
ATOM 687 C C . PRO A 1 98 ? -3.405 -4.387 -5.619 1.00 81.75 98 PRO A C 1
ATOM 689 O O . PRO A 1 98 ? -2.678 -3.566 -5.055 1.00 81.75 98 PRO A O 1
ATOM 692 N N . LEU A 1 99 ? -4.647 -4.092 -6.004 1.00 88.62 99 LEU A N 1
ATOM 693 C CA . LEU A 1 99 ? -5.319 -2.827 -5.699 1.00 88.62 99 LEU A CA 1
ATOM 694 C C . LEU A 1 99 ? -5.866 -2.826 -4.260 1.00 88.62 99 LEU A C 1
ATOM 696 O O . LEU A 1 99 ? -5.997 -3.870 -3.632 1.00 88.62 99 LEU A O 1
ATOM 700 N N . GLY A 1 100 ? -6.232 -1.646 -3.747 1.00 86.25 100 GLY A N 1
ATOM 701 C CA . GLY A 1 100 ? -6.943 -1.516 -2.463 1.00 86.25 100 GLY A CA 1
ATOM 702 C C . GLY A 1 100 ? -6.092 -1.091 -1.262 1.00 86.25 100 GLY A C 1
ATOM 703 O O . GLY A 1 100 ? -6.623 -0.960 -0.161 1.00 86.25 100 GLY A O 1
ATOM 704 N N . THR A 1 101 ? -4.808 -0.777 -1.454 1.00 88.38 101 THR A N 1
ATOM 705 C CA . THR A 1 101 ? -3.906 -0.308 -0.381 1.00 88.38 101 THR A CA 1
ATOM 706 C C . THR A 1 101 ? -4.451 0.908 0.377 1.00 88.38 101 THR A C 1
ATOM 708 O O . THR A 1 101 ? -4.361 0.963 1.601 1.00 88.38 101 THR A O 1
ATOM 711 N N . HIS A 1 102 ? -5.091 1.857 -0.317 1.00 87.12 102 HIS A N 1
ATOM 712 C CA . HIS A 1 102 ? -5.710 3.029 0.314 1.00 87.12 102 HIS A CA 1
ATOM 713 C C . HIS A 1 102 ? -6.829 2.638 1.290 1.00 87.12 102 HIS A C 1
ATOM 715 O O . HIS A 1 102 ? -6.928 3.207 2.379 1.00 87.12 102 HIS A O 1
ATOM 721 N N . MET A 1 103 ? -7.661 1.660 0.915 1.00 90.12 103 MET A N 1
ATOM 722 C CA . MET A 1 103 ? -8.737 1.165 1.774 1.00 90.12 103 MET A CA 1
ATOM 723 C C . MET A 1 103 ? -8.170 0.486 3.018 1.00 90.12 103 MET A C 1
ATOM 725 O O . MET A 1 103 ? -8.627 0.788 4.115 1.00 90.12 103 MET A O 1
ATOM 729 N N . ALA A 1 104 ? -7.143 -0.354 2.864 1.00 90.06 104 ALA A N 1
ATOM 730 C CA . ALA A 1 104 ? -6.487 -1.028 3.984 1.00 90.06 104 ALA A CA 1
ATOM 731 C C . ALA A 1 104 ? -5.878 -0.028 4.987 1.00 90.06 104 ALA A C 1
ATOM 733 O O . ALA A 1 104 ? -6.132 -0.114 6.187 1.00 90.06 104 ALA A O 1
ATOM 734 N N . VAL A 1 105 ? -5.149 0.984 4.499 1.00 89.88 105 VAL A N 1
ATOM 735 C CA . VAL A 1 105 ? -4.554 2.030 5.354 1.00 89.88 105 VAL A CA 1
ATOM 736 C C . VAL A 1 105 ? -5.629 2.864 6.052 1.00 89.88 105 VAL A C 1
ATOM 738 O O . VAL A 1 105 ? -5.505 3.183 7.234 1.00 89.88 105 VAL A O 1
ATOM 741 N N . THR A 1 106 ? -6.702 3.203 5.339 1.00 90.56 106 THR A N 1
ATOM 742 C CA . THR A 1 106 ? -7.800 4.006 5.889 1.00 90.56 106 THR A CA 1
ATOM 743 C C . THR A 1 106 ? -8.593 3.227 6.937 1.00 90.56 106 THR A C 1
ATOM 745 O O . THR A 1 106 ? -8.893 3.771 7.998 1.00 90.56 106 THR A O 1
ATOM 748 N N . ALA A 1 107 ? -8.896 1.953 6.680 1.00 90.25 107 ALA A N 1
ATOM 749 C CA . ALA A 1 107 ? -9.576 1.078 7.631 1.00 90.25 107 ALA A CA 1
ATOM 750 C C . ALA A 1 107 ? -8.752 0.902 8.915 1.00 90.25 107 ALA A C 1
ATOM 752 O O . ALA A 1 107 ? -9.309 1.004 10.007 1.00 90.25 107 ALA A O 1
ATOM 753 N N . HIS A 1 108 ? -7.428 0.743 8.794 1.00 92.81 108 HIS A N 1
ATOM 754 C CA . HIS A 1 108 ? -6.532 0.687 9.949 1.00 92.81 108 HIS A CA 1
ATOM 755 C C . HIS A 1 108 ? -6.556 1.995 10.755 1.00 92.81 108 HIS A C 1
ATOM 757 O O . HIS A 1 108 ? -6.701 1.958 11.971 1.00 92.81 108 HIS A O 1
ATOM 763 N N . GLN A 1 109 ? -6.503 3.168 10.107 1.00 91.50 109 GLN A N 1
ATOM 764 C CA . GLN A 1 109 ? -6.645 4.457 10.808 1.00 91.50 109 GLN A CA 1
ATOM 765 C C . GLN A 1 109 ? -7.986 4.591 11.542 1.00 91.50 109 GLN A C 1
ATOM 767 O O . GLN A 1 109 ? -8.076 5.269 12.564 1.00 91.50 109 GLN A O 1
ATOM 772 N N . TRP A 1 110 ? -9.049 3.980 11.016 1.00 92.69 110 TRP A N 1
ATOM 773 C CA . TRP A 1 110 ? -10.365 4.052 11.640 1.00 92.69 110 TRP A CA 1
ATOM 774 C C . TRP A 1 110 ? -10.461 3.223 12.918 1.00 92.69 110 TRP A C 1
ATOM 776 O O . TRP A 1 110 ? -11.334 3.540 13.719 1.00 92.69 110 TRP A O 1
ATOM 786 N N . LEU A 1 111 ? -9.567 2.254 13.160 1.00 90.25 111 LEU A N 1
ATOM 787 C CA . LEU A 1 111 ? -9.511 1.508 14.427 1.00 90.25 111 LEU A CA 1
ATOM 788 C C . LEU A 1 111 ? -9.344 2.437 15.640 1.00 90.25 111 LEU A C 1
ATOM 790 O O . LEU A 1 111 ? -9.947 2.190 16.683 1.00 90.25 111 LEU A O 1
ATOM 794 N N . ASP A 1 112 ? -8.606 3.538 15.474 1.00 90.94 112 ASP A N 1
ATOM 795 C CA . ASP A 1 112 ? -8.386 4.553 16.513 1.00 90.94 112 ASP A CA 1
ATOM 796 C C . ASP A 1 112 ? -9.485 5.636 16.542 1.00 90.94 112 ASP A C 1
ATOM 798 O O . ASP A 1 112 ? -9.473 6.530 17.389 1.00 90.94 112 ASP A O 1
ATOM 802 N N . MET A 1 113 ? -10.457 5.576 15.623 1.00 92.69 113 MET A N 1
ATOM 803 C CA . MET A 1 113 ? -11.559 6.535 15.492 1.00 92.69 113 MET A CA 1
ATOM 804 C C . MET A 1 113 ? -12.913 5.833 15.695 1.00 92.69 113 MET A C 1
ATOM 806 O O . MET A 1 113 ? -13.526 5.390 14.717 1.00 92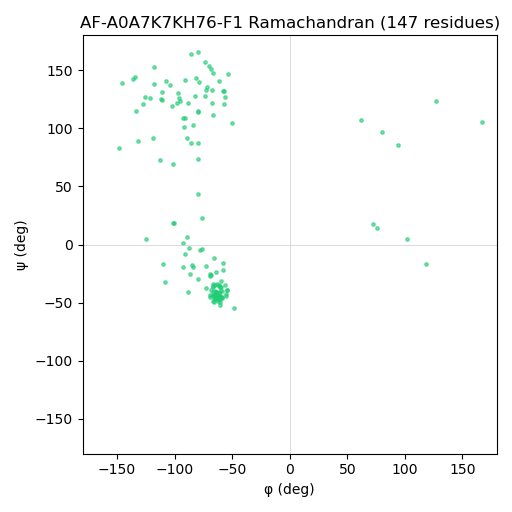.69 113 MET A O 1
ATOM 810 N N . PRO A 1 114 ? -13.454 5.790 16.929 1.00 89.25 114 PRO A N 1
ATOM 811 C CA . PRO A 1 114 ? -14.648 5.006 17.259 1.00 89.25 114 PRO A CA 1
ATOM 812 C C . PRO A 1 114 ? -15.859 5.311 16.366 1.00 89.25 114 PRO A C 1
ATOM 814 O O . PRO A 1 114 ? -16.575 4.403 15.945 1.00 89.25 114 PRO A O 1
ATOM 817 N N . GLU A 1 115 ? -16.069 6.584 16.018 1.00 92.50 115 GLU A N 1
ATOM 818 C CA . GLU A 1 115 ? -17.162 7.028 15.141 1.00 92.50 115 GLU A CA 1
ATOM 819 C C . GLU A 1 115 ? -17.096 6.423 13.735 1.00 92.50 115 GLU A C 1
ATOM 821 O O . GLU A 1 115 ? -18.129 6.145 13.120 1.00 92.50 115 GLU A O 1
ATOM 826 N N . ARG A 1 116 ? -15.882 6.226 13.211 1.00 90.56 116 ARG A N 1
ATOM 827 C CA . ARG A 1 116 ? -15.655 5.669 11.875 1.00 90.56 116 ARG A CA 1
ATOM 828 C C . ARG A 1 116 ? -15.588 4.148 11.918 1.00 90.56 116 ARG A C 1
ATOM 830 O O . ARG A 1 116 ? -16.221 3.509 11.081 1.00 90.56 116 ARG A O 1
ATOM 837 N N . TRP A 1 117 ? -14.936 3.573 12.931 1.00 91.75 117 TRP A N 1
ATOM 838 C CA . TRP A 1 117 ? -14.914 2.125 13.155 1.00 91.75 117 TRP A CA 1
ATOM 839 C C . TRP A 1 117 ? -16.320 1.539 13.261 1.00 91.75 117 TRP A C 1
ATOM 841 O O . TRP A 1 117 ? -16.633 0.531 12.629 1.00 91.75 117 TRP A O 1
ATOM 851 N N . ASN A 1 118 ? -17.216 2.221 13.981 1.00 91.62 118 ASN A N 1
ATOM 852 C CA . ASN A 1 118 ? -18.598 1.781 14.152 1.00 91.62 118 ASN A CA 1
ATOM 853 C C . ASN A 1 118 ? -19.371 1.610 12.834 1.00 91.62 118 ASN A C 1
ATOM 855 O O . ASN A 1 118 ? -20.343 0.857 12.820 1.00 91.62 118 ASN A O 1
ATOM 859 N N . LYS A 1 119 ? -18.945 2.261 11.742 1.00 90.44 119 LYS A N 1
ATOM 860 C CA . LYS A 1 119 ? -19.559 2.121 10.412 1.00 90.44 119 LYS A CA 1
ATOM 861 C C . LYS A 1 119 ? -19.114 0.857 9.678 1.00 90.44 119 LYS A C 1
ATOM 863 O O . LYS A 1 119 ? -19.876 0.344 8.868 1.00 90.44 119 LYS A O 1
ATOM 868 N N . ILE A 1 120 ? -17.899 0.375 9.944 1.00 90.75 120 ILE A N 1
ATOM 869 C CA . ILE A 1 120 ? -17.280 -0.737 9.203 1.00 90.75 120 ILE A CA 1
ATOM 870 C C . ILE A 1 120 ? -17.152 -2.025 10.016 1.00 90.75 120 ILE A C 1
ATOM 872 O O . ILE A 1 120 ? -17.045 -3.093 9.423 1.00 90.75 120 ILE A O 1
ATOM 876 N N . LYS A 1 121 ? -17.272 -1.959 11.347 1.00 89.56 121 LYS A N 1
ATOM 877 C CA . LYS A 1 121 ? -17.173 -3.117 12.255 1.00 89.56 121 LYS A CA 1
ATOM 878 C C . LYS A 1 121 ? -18.179 -4.247 11.991 1.00 89.56 121 LYS A C 1
ATOM 880 O O . LYS A 1 121 ? -18.048 -5.318 12.564 1.00 89.56 121 LYS A O 1
ATOM 885 N N . LEU A 1 122 ? -19.233 -3.979 11.213 1.00 90.00 122 LEU A N 1
ATOM 886 C CA . LEU A 1 122 ? -20.232 -4.979 10.816 1.00 90.00 122 LEU A CA 1
ATOM 887 C C . LEU A 1 122 ? -19.800 -5.787 9.586 1.00 90.00 122 LEU A C 1
ATOM 889 O O . LEU A 1 122 ? -20.371 -6.839 9.328 1.00 90.00 122 LEU A O 1
ATOM 893 N N . VAL A 1 123 ? -18.839 -5.271 8.818 1.00 90.06 123 VAL A N 1
ATOM 894 C CA . VAL A 1 123 ? -18.383 -5.849 7.547 1.00 90.06 123 VAL A CA 1
ATOM 895 C C . VAL A 1 123 ? -16.996 -6.470 7.690 1.00 90.06 123 VAL A C 1
ATOM 897 O O . VAL A 1 123 ? -16.713 -7.453 7.019 1.00 90.06 123 VAL A O 1
ATOM 900 N N . VAL A 1 124 ? -16.143 -5.906 8.550 1.00 90.25 124 VAL A N 1
ATOM 901 C CA . VAL A 1 124 ? -14.755 -6.346 8.736 1.00 90.25 124 VAL A CA 1
ATOM 902 C C . VAL A 1 124 ? -14.391 -6.444 10.213 1.00 90.25 124 VAL A C 1
ATOM 904 O O . VAL A 1 124 ? -14.820 -5.624 11.034 1.00 90.25 124 VAL A O 1
ATOM 907 N N . THR A 1 125 ? -13.578 -7.441 10.543 1.00 92.75 125 THR A N 1
ATOM 908 C CA . THR A 1 125 ? -13.007 -7.639 11.880 1.00 92.75 125 THR A CA 1
ATOM 909 C C . THR A 1 125 ? -11.719 -6.835 12.060 1.00 92.75 125 THR A C 1
ATOM 911 O O . THR A 1 125 ? -11.117 -6.351 11.099 1.00 92.75 125 THR A O 1
ATOM 914 N N . ARG A 1 126 ? -11.279 -6.657 13.311 1.00 91.25 126 ARG A N 1
ATOM 915 C CA . ARG A 1 126 ? -10.037 -5.925 13.601 1.00 91.25 126 ARG A CA 1
ATOM 916 C C . ARG A 1 126 ? -8.820 -6.685 13.076 1.00 91.25 126 ARG A C 1
ATOM 918 O O . ARG A 1 126 ? -7.883 -6.068 12.580 1.00 91.25 126 ARG A O 1
ATOM 925 N N . GLU A 1 127 ? -8.862 -8.007 13.170 1.00 92.75 127 GLU A N 1
ATOM 926 C CA . GLU A 1 127 ? -7.815 -8.920 12.728 1.00 92.75 127 GLU A CA 1
ATOM 927 C C . GLU A 1 127 ? -7.643 -8.870 11.204 1.00 92.75 127 GLU A C 1
ATOM 929 O O . GLU A 1 127 ? -6.517 -8.780 10.719 1.00 92.75 127 GLU A O 1
ATOM 934 N N . GLU A 1 128 ? -8.744 -8.848 10.447 1.00 91.44 128 GLU A N 1
ATOM 935 C CA . GLU A 1 128 ? -8.709 -8.701 8.985 1.00 91.44 128 GLU A CA 1
ATOM 936 C C . GLU A 1 128 ? -8.152 -7.343 8.555 1.00 91.44 128 GLU A C 1
ATOM 938 O O . GLU A 1 128 ? -7.385 -7.264 7.597 1.00 91.44 128 GLU A O 1
ATOM 943 N N . VAL A 1 129 ? -8.509 -6.270 9.266 1.00 92.19 129 VAL A N 1
ATOM 944 C CA . VAL A 1 129 ? -7.995 -4.926 8.974 1.00 92.19 129 VAL A CA 1
ATOM 945 C C . VAL A 1 129 ? -6.496 -4.832 9.252 1.00 92.19 129 VAL A C 1
ATOM 947 O O . VAL A 1 129 ? -5.772 -4.246 8.447 1.00 92.19 129 VAL A O 1
ATOM 950 N N . GLU A 1 130 ? -6.018 -5.430 10.345 1.00 92.44 130 GLU A N 1
ATOM 951 C CA . GLU A 1 130 ? -4.585 -5.495 10.647 1.00 92.44 130 GLU A CA 1
ATOM 952 C C . GLU A 1 130 ? -3.832 -6.310 9.590 1.00 92.44 130 GLU A C 1
ATOM 954 O O . GLU A 1 130 ? -2.813 -5.857 9.068 1.00 92.44 130 GLU A O 1
ATOM 959 N N . LEU A 1 131 ? -4.358 -7.478 9.211 1.00 92.31 131 LEU A N 1
ATOM 960 C CA . LEU A 1 131 ? -3.756 -8.314 8.174 1.00 92.31 131 LEU A CA 1
ATOM 961 C C . LEU A 1 131 ? -3.681 -7.574 6.830 1.00 92.31 131 LEU A C 1
ATOM 963 O O . LEU A 1 131 ? -2.610 -7.493 6.227 1.00 92.31 131 LEU A O 1
ATOM 967 N N . ALA A 1 132 ? -4.787 -6.965 6.396 1.00 90.56 132 ALA A N 1
ATOM 968 C CA . ALA A 1 132 ? -4.840 -6.193 5.158 1.00 90.56 132 ALA A CA 1
ATOM 969 C C . ALA A 1 132 ? -3.875 -4.998 5.184 1.00 90.56 132 ALA A C 1
ATOM 971 O O . ALA A 1 132 ? -3.272 -4.654 4.164 1.00 90.56 132 ALA A O 1
ATOM 972 N N . TYR A 1 133 ? -3.700 -4.362 6.344 1.00 91.62 133 TYR A N 1
ATOM 973 C CA . TYR A 1 133 ? -2.727 -3.290 6.518 1.00 91.62 133 TYR A CA 1
ATOM 974 C C . TYR A 1 133 ? -1.286 -3.794 6.371 1.00 91.62 133 TYR A C 1
ATOM 976 O O . TYR A 1 133 ? -0.511 -3.190 5.625 1.00 91.62 133 TYR A O 1
ATOM 984 N N . GLN A 1 134 ? -0.933 -4.914 7.008 1.00 89.38 134 GLN A N 1
ATOM 985 C CA . GLN A 1 134 ? 0.392 -5.537 6.889 1.00 89.38 134 GLN A CA 1
ATOM 986 C C . GLN A 1 134 ? 0.705 -5.910 5.432 1.00 89.38 134 GLN A C 1
ATOM 988 O O . GLN A 1 134 ? 1.780 -5.578 4.925 1.00 89.38 134 GLN A O 1
ATOM 993 N N . GLU A 1 135 ? -0.246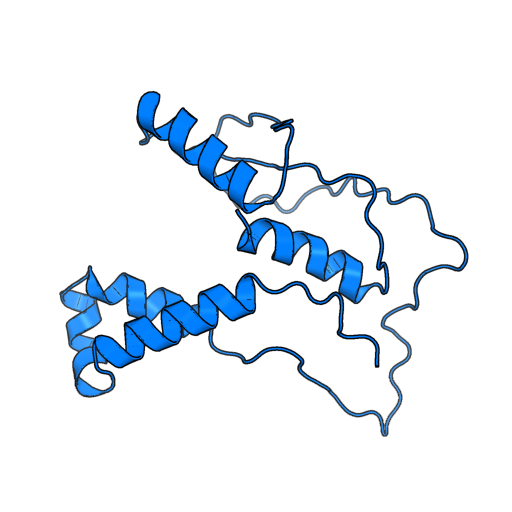 -6.527 4.727 1.00 88.44 135 GLU A N 1
ATOM 994 C CA . GLU A 1 135 ? -0.105 -6.878 3.310 1.00 88.44 135 GLU A CA 1
ATOM 995 C C . GLU A 1 135 ? 0.029 -5.639 2.417 1.00 88.44 135 GLU A C 1
ATOM 997 O O . GLU A 1 135 ? 0.893 -5.592 1.536 1.00 88.44 135 GLU A O 1
ATOM 1002 N N . ALA A 1 136 ? -0.770 -4.598 2.665 1.00 87.88 136 ALA A N 1
ATOM 1003 C CA . ALA A 1 136 ? -0.679 -3.342 1.932 1.00 87.88 136 ALA A CA 1
ATOM 1004 C C . ALA A 1 136 ? 0.681 -2.663 2.148 1.00 87.88 136 ALA A C 1
ATOM 1006 O O . ALA A 1 136 ? 1.299 -2.201 1.187 1.00 87.88 136 ALA A O 1
ATOM 1007 N N . VAL A 1 137 ? 1.180 -2.628 3.387 1.00 86.25 137 VAL A N 1
ATOM 1008 C CA . VAL A 1 137 ? 2.504 -2.084 3.722 1.00 86.25 137 VAL A CA 1
ATOM 1009 C C . VAL A 1 137 ? 3.612 -2.894 3.054 1.00 86.25 137 VAL A C 1
ATOM 1011 O O . VAL A 1 137 ? 4.522 -2.296 2.474 1.00 86.25 137 VAL A O 1
ATOM 1014 N N . ALA A 1 138 ? 3.532 -4.226 3.077 1.00 83.81 138 ALA A N 1
ATOM 1015 C CA . ALA A 1 138 ? 4.495 -5.100 2.414 1.00 83.81 138 ALA A CA 1
ATOM 1016 C C . ALA A 1 138 ? 4.502 -4.876 0.893 1.00 83.81 138 ALA A C 1
ATOM 1018 O O . ALA A 1 138 ? 5.557 -4.619 0.310 1.00 83.81 138 ALA A O 1
ATOM 1019 N N . SER A 1 139 ? 3.328 -4.863 0.260 1.00 83.94 139 SER A N 1
ATOM 1020 C CA . SER A 1 139 ? 3.169 -4.593 -1.174 1.00 83.94 139 SER A CA 1
ATOM 1021 C C . SER A 1 139 ? 3.704 -3.207 -1.566 1.00 83.94 139 SER A C 1
ATOM 1023 O O . SER A 1 139 ? 4.487 -3.075 -2.510 1.00 83.94 139 SER A O 1
ATOM 1025 N N . MET A 1 140 ? 3.385 -2.161 -0.801 1.00 80.31 140 MET A N 1
ATOM 1026 C CA . MET A 1 140 ? 3.892 -0.805 -1.053 1.00 80.31 140 MET A CA 1
ATOM 1027 C C . MET A 1 140 ? 5.401 -0.666 -0.800 1.00 80.31 140 MET A C 1
ATOM 1029 O O . MET A 1 140 ? 6.041 0.202 -1.390 1.00 80.31 140 MET A O 1
ATOM 1033 N N . ALA A 1 141 ? 5.981 -1.499 0.069 1.00 75.44 141 ALA A N 1
ATOM 1034 C CA . ALA A 1 141 ? 7.414 -1.502 0.357 1.00 75.44 141 ALA A CA 1
ATOM 1035 C C . ALA A 1 141 ? 8.243 -2.348 -0.627 1.00 75.44 141 ALA A C 1
ATOM 1037 O O . ALA A 1 141 ? 9.461 -2.170 -0.680 1.00 75.44 141 ALA A O 1
ATOM 1038 N N . THR A 1 142 ? 7.622 -3.251 -1.3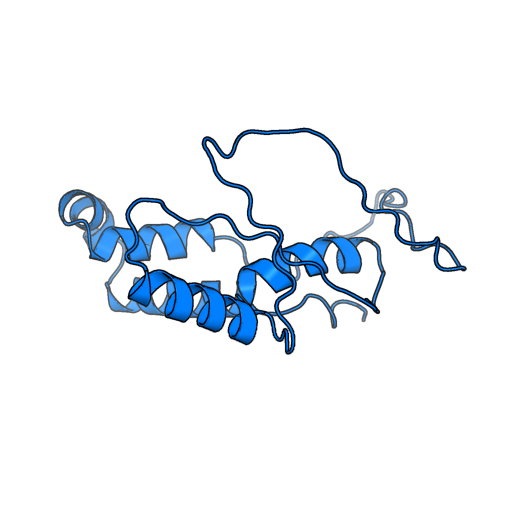95 1.00 75.06 142 THR A N 1
ATOM 1039 C CA . THR A 1 142 ? 8.322 -4.020 -2.440 1.00 75.06 142 THR A CA 1
ATOM 1040 C C . THR A 1 142 ? 8.685 -3.145 -3.642 1.00 75.06 142 THR A C 1
ATOM 1042 O O . THR A 1 142 ? 7.878 -2.352 -4.127 1.00 75.06 142 THR A O 1
ATOM 1045 N N . LEU A 1 143 ? 9.915 -3.290 -4.139 1.00 62.59 143 LEU A N 1
ATOM 1046 C CA . LEU A 1 143 ? 10.401 -2.603 -5.337 1.00 62.59 143 LEU A CA 1
ATOM 1047 C C . LEU A 1 143 ? 9.930 -3.335 -6.598 1.00 62.59 143 LEU A C 1
ATOM 1049 O O . LEU A 1 143 ? 9.954 -4.560 -6.639 1.00 62.59 143 LEU A O 1
ATOM 1053 N N . ASN A 1 144 ? 9.602 -2.596 -7.659 1.00 62.09 144 ASN A N 1
ATOM 1054 C CA . ASN A 1 144 ? 9.211 -3.170 -8.957 1.00 62.09 144 ASN A CA 1
ATOM 1055 C C . ASN A 1 144 ? 10.415 -3.707 -9.774 1.00 62.09 144 ASN A C 1
ATOM 1057 O O . ASN A 1 144 ? 10.330 -3.814 -10.991 1.00 62.09 144 ASN A O 1
ATOM 1061 N N . ARG A 1 145 ? 11.544 -4.043 -9.128 1.00 55.66 145 ARG A N 1
ATOM 1062 C CA . ARG A 1 145 ? 12.817 -4.393 -9.790 1.00 55.66 145 ARG A CA 1
ATOM 1063 C C . ARG A 1 145 ? 12.778 -5.730 -10.548 1.00 55.66 145 ARG A C 1
ATOM 1065 O O . ARG A 1 145 ? 13.552 -5.920 -11.471 1.00 55.66 145 ARG A O 1
ATOM 1072 N N . THR A 1 146 ? 11.905 -6.656 -10.162 1.00 49.66 146 THR A N 1
ATOM 1073 C CA . THR A 1 146 ? 11.782 -8.002 -10.758 1.00 49.66 146 THR A CA 1
ATOM 1074 C C . THR A 1 146 ? 10.603 -8.129 -11.730 1.00 49.66 146 THR A C 1
ATOM 1076 O O . THR A 1 146 ? 10.145 -9.236 -11.983 1.00 49.66 146 THR A O 1
ATOM 1079 N N . GLY A 1 147 ? 10.066 -7.011 -12.232 1.00 48.19 147 GLY A N 1
ATOM 1080 C CA . GLY A 1 147 ? 8.953 -7.010 -13.191 1.00 48.19 147 GLY A CA 1
ATOM 1081 C C . GLY A 1 147 ? 9.347 -7.327 -14.638 1.00 48.19 147 GLY A C 1
ATOM 1082 O O . GLY A 1 147 ? 8.462 -7.417 -15.480 1.00 48.19 147 GLY A O 1
ATOM 1083 N N . GLU A 1 148 ? 10.641 -7.486 -14.926 1.00 38.75 148 GLU A N 1
ATOM 1084 C CA . GLU A 1 148 ? 11.144 -7.902 -16.237 1.00 38.75 148 GLU A CA 1
ATOM 1085 C C . GLU A 1 148 ? 11.287 -9.429 -16.261 1.00 38.75 148 GLU A C 1
ATOM 1087 O O . GLU A 1 148 ? 12.222 -9.990 -15.685 1.00 38.75 148 GLU A O 1
ATOM 1092 N N . GLY A 1 149 ? 10.315 -10.088 -16.888 1.00 32.41 149 GLY A N 1
ATOM 1093 C CA . GLY A 1 149 ? 10.340 -11.498 -17.268 1.00 32.41 149 GLY A CA 1
ATOM 1094 C C . GLY A 1 149 ? 9.909 -11.637 -18.715 1.00 32.41 149 GLY A C 1
ATOM 1095 O O . GLY A 1 149 ? 8.968 -10.906 -19.100 1.00 32.41 149 GLY A O 1
#

Organism: Agelaius phoeniceus (NCBI:txid39638)

InterPro domains:
  IPR004536 Selenophosphate synthetase [PTHR10256] (82-147)
  IPR036676 PurM-like, C-terminal domain superfamily [G3DSA:3.90.650.10] (76-149)
  IPR036676 PurM-like, C-terminal domain superfamily [SSF56042] (83-147)
  IPR036921 PurM-like, N-terminal domain superfamily [G3DSA:3.30.1330.10] (1-42)

Sequence (149 aa):
GRIACANVLSDLYAMGVTECDNVLMLLSVSQRMSDEGLGTWGWGLGKGAGLTNMGGVYGHGGGVWGHGGRPGACPTLTPAPPRPDSAVPGDVLVLTKPLGTHMAVTAHQWLDMPERWNKIKLVVTREEVELAYQEAVASMATLNRTGEG

Radius of gyration: 19.31 Å; Cα contacts (8 Å, |Δi|>4): 90; chains: 1; bounding box: 44×38×51 Å

Secondary structure (DSSP, 8-state):
-HHHHHHHHHHHHHTT----S--PEEE---TTS-HHHHHHHHHHHHHHTT-SS--EEE-----S-------------SSPPPPTT---TT------S-S-HHHHHHHHHHHT-HHHHHHHTTT--HHHHHHHHHHHHHHHHS-GGG---

Solvent-accessible surface area (backbone atoms only — not comparable to full-atom values): 9675 Å² total; per-residue (Å²): 58,33,42,63,45,26,54,61,50,39,61,41,40,74,38,66,44,90,77,79,96,79,84,83,53,82,57,78,79,64,91,87,58,53,76,72,54,46,56,54,49,54,49,51,30,33,56,42,48,69,48,93,70,88,70,64,61,82,62,90,77,83,77,100,79,74,94,78,82,85,87,78,80,70,78,80,55,84,79,68,58,68,71,100,76,78,84,55,97,87,69,81,91,82,79,94,68,84,84,59,47,69,58,24,51,50,52,46,59,21,69,81,33,66,83,56,31,68,72,44,60,87,81,47,55,73,66,59,32,51,50,43,30,53,52,32,52,50,60,48,42,51,66,67,82,78,75,82,126

pLDDT: mean 70.96, std 18.95, range [28.83, 92.81]

=== Feature glossary ===
Legend for the data blocks above and below:

— What the protein is —

The amino-acid sequence is the protein's primary structure: the linear order of residues from the N-terminus to the C-terminus, written in one-letter code. Everything else here — the 3D coordinates, the secondary structure, the domain annotations — is ultimately a consequence of this strin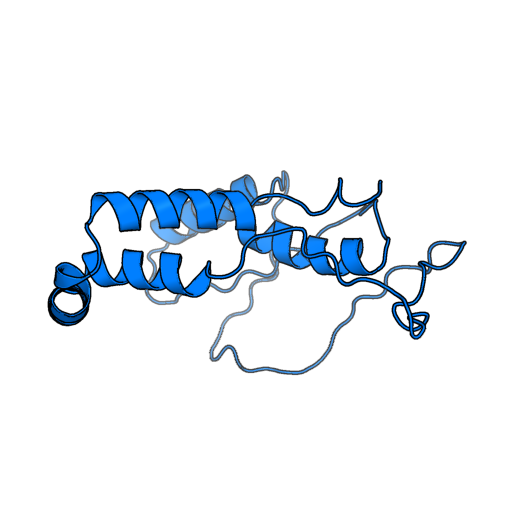g.

Functional annotations link the protein to curated databases. InterPro entries identify conserved domains and families by matching the sequence against member-database signatures (Pfam, PROSITE, CDD, …). Gene Ontology (GO) terms describe molecular function, biological process, and cellular component in a controlled vocabulary. CATH places the structure in a hierarchical fold classification (Class/Architecture/Topology/Homologous-superfamily). The organism is the source species.

— Where its atoms are —

Atomic coordinates in PDBx/mmCIF format — the same representation the Protein Data Bank distributes. Each line of the _atom_site loop places one backbone atom in Cartesian space (units: ångströms, origin: arbitrary).

The six renders are orthographic views along the three Cartesian axes in both directions. Representation (cartoon, sticks, or surface) and color scheme (sequence-rainbow or by-chain) vary across proteins so the training set covers all the common visualization conventions.

— Local backbone conformation —

Eight-state secondary structure (DSSP): H is the canonical α-helix, G the tighter 3₁₀-helix, I the wider π-helix; E/B are β-structure, T and S are turns and bends, and '-' is everything else. DSSP derives these from the pattern of main-chain N–H···O=C hydrogen bonds, not from the sequence.

Three-state secondary structure (P-SEA) collapses the eight DSSP classes into helix (a), strand (b), and coil (c). P-SEA assigns these from Cα geometry alone — distances and angles — without requiring backbone oxygens, so it works on any Cα trace.

φ (phi) and ψ (psi) are the two rotatable backbone dihedrals per residue: φ is the C(i-1)–N–Cα–C torsion, ψ is the N–Cα–C–N(i+1) torsion, both in degrees on (−180°, 180°]. α-helical residues cluster near (−60°, −45°); β-strand residues near (−120°, +130°). A Ramachandran plot is simply a scatter of (φ, ψ) for every residue.

— Global shape and packing —

The geometric summary reports three shape descriptors. Rg (radius of gyration) measures how spread out the Cα atoms are about their centre of mass; compact globular proteins have small Rg, elongated or unfolded ones large. Cα contacts (<8 Å, |i−j|>4) count long-range residue pairs in spatial proximity — high for tightly packed folds, near zero for rods or random coil. The bounding-box extents give the protein's footprint along x, y, z in Å.

SASA measures how much of the protein is reachable by solvent. It is computed by rolling a water-sized probe over the atomic surface and summing the exposed area (Å²). Per-residue SASA distinguishes core (buried, low SASA) from surface (exposed, high SASA) residues; total SASA is a whole-molecule size measure.

Plot images: a contact map (which residues are close in 3D, as an N×N binary image), a Ramachandran scatter (backbone torsion angles, revealing secondary-structure composition at a glance), and — for AlphaFold structures — a PAE heatmap (pairwise prediction confidence).

— Structural neighborhood —

A 3Di character summarizes, for each residue, the relative orientation of the Cα frame of its nearest spatial neighbor. Because it encodes fold topology rather than chemistry, 3Di alignments detect remote structural similarity that sequence alignment misses.

The Foldseek neighbor list gives the closest experimentally determined structures in the PDB, ranked by structural alignment. TM-score near 1 means near-identical fold; near 0.3 means only rough topology match. This is how one finds what a novel AlphaFold prediction most resembles in the solved-structure universe.

— Confidence and disorder —

For AlphaFold models, the B-factor field car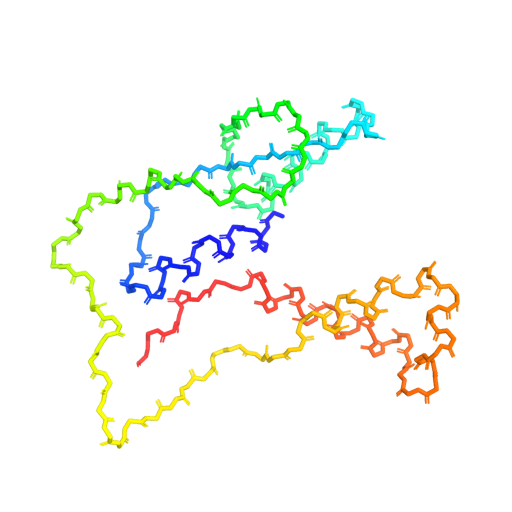ries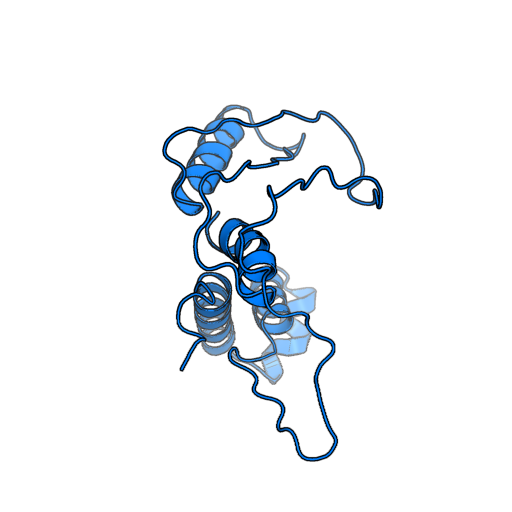 pLDDT — the model's own estimate of local accuracy on a 0–100 scale. Regions with pLDDT<50 should be treated as essentially unmodeled; they often correspond to intrinsically disordered segments.

Crystallographic B-factors measure how much each atom's electron density is smeared out, in Å². They rise in mobile loops and surface residues and fall in the buried interior. In AlphaFold models this column is repurposed to hold pLDDT instead.

Predicted Aligned Error (PAE) is an AlphaFold confidence matrix: entry (i, j) is the expected error in the position of residue j, in ångströms, when the prediction is superimposed on the true structure at residue i. Low PAE within a block of residues means that block is internally rigid and well-predicted; high PAE between two blocks means their relative placement is uncertain even if each block individually is confident.